Protein AF-A0A536FKW7-F1 (afdb_monomer_lite)

Radius of gyration: 19.85 Å; chains: 1; bounding box: 40×42×50 Å

Sequence (95 aa):
MAIPIVDVIDSLERLGHVVRRRNPRDRREYALRATPKGRVLFARAERAIAAAEAHTLGDMKPDDVHALMQLLGRIANPHTDFPAADEQVNRALGR

pLDDT: mean 81.7, std 16.8, range [39.91, 97.56]

Structure (mmCIF, N/CA/C/O backbone):
data_AF-A0A536FKW7-F1
#
_entry.id   AF-A0A536FKW7-F1
#
loop_
_atom_site.group_PDB
_atom_site.id
_atom_site.type_symbol
_atom_site.label_atom_id
_atom_site.label_alt_id
_atom_site.label_comp_id
_atom_site.label_asym_id
_atom_site.label_entity_id
_atom_site.label_seq_id
_atom_site.pdbx_PDB_ins_code
_atom_site.Cartn_x
_atom_site.Cartn_y
_atom_site.Cartn_z
_atom_site.occupancy
_atom_site.B_iso_or_equiv
_atom_site.auth_seq_id
_atom_site.auth_comp_id
_atom_site.auth_asym_id
_atom_site.auth_atom_id
_atom_site.pdbx_PDB_model_num
ATOM 1 N N . MET A 1 1 ? 0.612 17.523 -1.906 1.00 40.31 1 MET A N 1
ATOM 2 C CA . MET A 1 1 ? -0.352 17.542 -0.785 1.00 40.31 1 MET A CA 1
ATOM 3 C C . MET A 1 1 ? -0.254 16.195 -0.089 1.00 40.31 1 MET A C 1
ATOM 5 O O . MET A 1 1 ? -0.758 15.217 -0.622 1.00 40.31 1 MET A O 1
ATOM 9 N N . ALA A 1 2 ? 0.508 16.101 1.001 1.00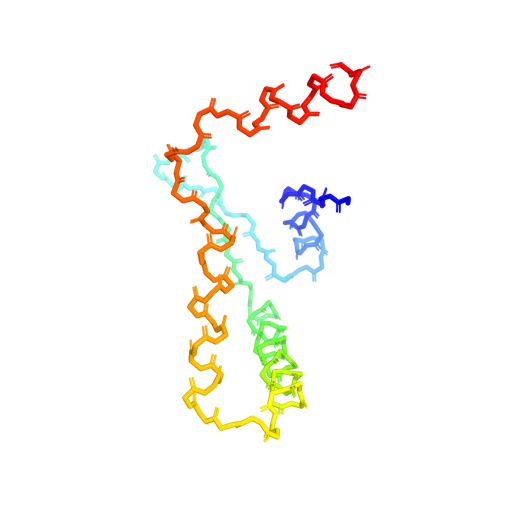 57.16 2 ALA A N 1
ATOM 10 C CA . ALA A 1 2 ? 0.608 14.857 1.760 1.00 57.16 2 ALA A CA 1
ATOM 11 C C . ALA A 1 2 ? -0.663 14.714 2.603 1.00 57.16 2 ALA A C 1
ATOM 13 O O . ALA A 1 2 ? -0.984 15.618 3.370 1.00 57.16 2 ALA A O 1
ATOM 14 N N . ILE A 1 3 ? -1.406 13.624 2.422 1.00 67.88 3 ILE A N 1
ATOM 15 C CA . ILE A 1 3 ? -2.544 13.316 3.290 1.00 67.88 3 ILE A CA 1
ATOM 16 C C . ILE A 1 3 ? -1.955 12.822 4.619 1.00 67.88 3 ILE A C 1
ATOM 18 O O . ILE A 1 3 ? -1.161 11.876 4.597 1.00 67.88 3 ILE A O 1
ATOM 22 N N . PRO A 1 4 ? -2.292 13.439 5.763 1.00 88.00 4 PRO A N 1
ATOM 23 C CA . PRO A 1 4 ? -1.840 12.971 7.065 1.00 88.00 4 PRO A CA 1
ATOM 24 C C . PRO A 1 4 ? -2.211 11.502 7.287 1.00 88.00 4 PRO A C 1
ATOM 26 O O . PRO A 1 4 ? -3.331 11.076 7.008 1.00 88.00 4 PRO A O 1
ATOM 29 N N . ILE A 1 5 ? -1.286 10.718 7.846 1.00 86.19 5 ILE A N 1
ATOM 30 C CA . ILE A 1 5 ? -1.510 9.288 8.118 1.00 86.19 5 ILE A CA 1
ATOM 31 C C . ILE A 1 5 ? -2.743 9.044 9.006 1.00 86.19 5 ILE A C 1
ATOM 33 O O . ILE A 1 5 ? -3.435 8.040 8.851 1.00 86.19 5 ILE A O 1
ATOM 37 N N . VAL A 1 6 ? -3.053 9.984 9.902 1.00 87.75 6 VAL A N 1
ATOM 38 C CA . VAL A 1 6 ? -4.225 9.920 10.785 1.00 87.75 6 VAL A CA 1
ATOM 39 C C . VAL A 1 6 ? -5.524 9.951 9.977 1.00 87.75 6 VAL A C 1
ATOM 41 O O . VAL A 1 6 ? -6.378 9.099 10.202 1.00 87.75 6 VAL A O 1
ATOM 44 N N . ASP A 1 7 ? -5.629 10.820 8.969 1.00 89.62 7 ASP A N 1
ATOM 45 C CA . ASP A 1 7 ? -6.826 10.944 8.123 1.00 89.62 7 ASP A CA 1
ATOM 46 C C . ASP A 1 7 ? -7.065 9.685 7.279 1.00 89.62 7 ASP A C 1
ATOM 48 O O . ASP A 1 7 ? -8.208 9.265 7.050 1.00 89.62 7 ASP A O 1
ATOM 52 N N . VAL A 1 8 ? -5.976 9.048 6.837 1.00 90.62 8 VAL A N 1
ATOM 53 C CA . VAL A 1 8 ? -6.024 7.758 6.140 1.00 90.62 8 VAL A CA 1
ATOM 54 C C . VAL A 1 8 ? -6.567 6.680 7.074 1.00 90.62 8 VAL A C 1
ATOM 56 O O . VAL A 1 8 ? -7.498 5.957 6.709 1.00 90.62 8 VAL A O 1
ATOM 59 N N . ILE A 1 9 ? -6.026 6.586 8.291 1.00 90.50 9 ILE A N 1
ATOM 60 C CA . ILE A 1 9 ? -6.461 5.597 9.283 1.00 90.50 9 ILE A CA 1
ATOM 61 C C . ILE A 1 9 ? -7.928 5.819 9.661 1.00 90.50 9 ILE A C 1
ATOM 63 O O . ILE A 1 9 ? -8.698 4.859 9.670 1.00 90.50 9 ILE A O 1
ATOM 67 N N . ASP A 1 10 ? -8.332 7.061 9.919 1.00 91.75 10 ASP A N 1
ATOM 68 C CA . ASP A 1 10 ? -9.707 7.410 10.286 1.00 91.75 10 ASP A CA 1
ATOM 69 C C . ASP A 1 10 ? -10.690 7.050 9.167 1.00 91.75 10 ASP A C 1
ATOM 71 O O . ASP A 1 10 ? -11.792 6.555 9.414 1.00 91.75 10 ASP A O 1
ATOM 75 N N . SER A 1 11 ? -10.285 7.229 7.910 1.00 93.06 11 SER A N 1
ATOM 76 C CA . SER A 1 11 ? -11.091 6.829 6.756 1.00 93.06 11 SER A CA 1
ATOM 77 C C . SER A 1 11 ? -11.216 5.309 6.638 1.00 93.06 11 SER A C 1
ATOM 79 O O . SER A 1 11 ? -12.315 4.799 6.412 1.00 93.06 11 SER A O 1
ATOM 81 N N . LEU A 1 12 ? -10.127 4.566 6.855 1.00 94.25 12 LEU A N 1
ATOM 82 C CA . LEU A 1 12 ? -10.150 3.100 6.869 1.00 94.25 12 LEU A CA 1
ATOM 83 C C . LEU A 1 12 ? -10.984 2.538 8.029 1.00 94.25 12 LEU A C 1
ATOM 85 O O . LEU A 1 12 ? -11.651 1.513 7.858 1.00 94.25 12 LEU A O 1
ATOM 89 N N . GLU A 1 13 ? -10.973 3.199 9.186 1.00 94.62 13 GLU A N 1
ATOM 90 C CA . GLU A 1 13 ? -11.795 2.849 10.346 1.00 94.62 13 GLU A CA 1
ATOM 91 C C . GLU A 1 13 ? -13.280 3.132 10.087 1.00 94.62 13 GLU A C 1
ATOM 93 O O . GLU A 1 13 ? -14.097 2.220 10.225 1.00 94.62 13 GLU A O 1
ATOM 98 N N . ARG A 1 14 ? -13.634 4.330 9.590 1.00 95.56 14 ARG A N 1
ATOM 99 C CA . ARG A 1 14 ? -15.019 4.672 9.196 1.00 95.56 14 ARG A CA 1
ATOM 100 C C . ARG A 1 14 ? -15.612 3.687 8.193 1.00 95.56 14 ARG A C 1
ATOM 102 O O . ARG A 1 14 ? -16.791 3.358 8.272 1.00 95.56 14 ARG A O 1
ATOM 109 N N . LEU A 1 15 ? -14.804 3.205 7.250 1.00 96.00 15 LEU A N 1
ATOM 110 C CA . LEU A 1 15 ? -15.230 2.240 6.232 1.00 96.00 15 LEU A CA 1
ATOM 111 C C . LEU A 1 15 ? -15.215 0.777 6.727 1.00 96.00 15 LEU A C 1
ATOM 113 O O . LEU A 1 15 ? -15.603 -0.134 5.984 1.00 96.00 15 LEU A O 1
ATOM 117 N N . GLY A 1 16 ? -14.782 0.526 7.967 1.00 96.12 16 GLY A N 1
ATOM 118 C CA . GLY A 1 16 ? -14.744 -0.798 8.594 1.00 96.12 16 GLY A CA 1
ATOM 119 C C . GLY A 1 16 ? -13.628 -1.715 8.080 1.00 96.12 16 GLY A C 1
ATOM 120 O O . GLY A 1 16 ? -13.720 -2.939 8.208 1.00 96.12 16 GLY A O 1
ATOM 121 N N . HIS A 1 17 ? -12.585 -1.159 7.463 1.00 96.75 17 HIS A N 1
ATOM 122 C CA . HIS A 1 17 ? -11.417 -1.911 6.990 1.00 96.75 17 HIS A CA 1
ATOM 123 C C . HIS A 1 17 ? -10.364 -2.106 8.086 1.00 96.75 17 HIS A C 1
ATOM 125 O O . HIS A 1 17 ? -9.655 -3.113 8.092 1.00 96.75 17 HIS A O 1
ATOM 131 N N . VAL A 1 18 ? -10.298 -1.190 9.049 1.00 95.38 18 VAL A N 1
ATOM 132 C CA . VAL A 1 18 ? -9.410 -1.257 10.215 1.00 95.38 18 VAL A CA 1
ATOM 133 C C . VAL A 1 18 ? -10.231 -1.044 11.485 1.00 95.38 18 VAL A C 1
ATOM 135 O O . VAL A 1 18 ? -11.282 -0.413 11.448 1.00 95.38 18 VAL A O 1
ATOM 138 N N . VAL A 1 19 ? -9.766 -1.592 12.604 1.00 93.75 19 VAL A N 1
ATOM 139 C CA . VAL A 1 19 ? -10.276 -1.275 13.943 1.00 93.75 19 VAL A CA 1
ATOM 140 C C . VAL A 1 19 ? -9.130 -0.861 14.854 1.00 93.75 19 VAL A C 1
ATOM 142 O O . VAL A 1 19 ? -8.074 -1.506 14.856 1.00 93.75 19 VAL A O 1
ATOM 145 N N . ARG A 1 20 ? -9.347 0.174 15.668 1.00 90.12 20 ARG A N 1
ATOM 146 C CA . ARG A 1 20 ? -8.473 0.497 16.798 1.00 90.12 20 ARG A CA 1
ATOM 147 C C . ARG A 1 20 ? -8.852 -0.354 18.002 1.00 90.12 20 ARG A C 1
ATOM 149 O O . ARG A 1 20 ? -9.977 -0.315 18.493 1.00 90.12 20 ARG A O 1
ATOM 156 N N . ARG A 1 21 ? -7.900 -1.140 18.503 1.00 82.81 21 ARG A N 1
ATOM 157 C CA . ARG A 1 21 ? -8.037 -1.835 19.788 1.00 82.81 21 ARG A CA 1
ATOM 158 C C . ARG A 1 21 ? -7.060 -1.248 20.785 1.00 82.81 21 ARG A C 1
ATOM 160 O O . ARG A 1 21 ? -5.881 -1.093 20.482 1.00 82.81 21 ARG A O 1
ATOM 167 N N . ARG A 1 22 ? -7.549 -0.946 21.986 1.00 76.25 22 ARG A N 1
ATOM 168 C CA . ARG A 1 22 ? -6.702 -0.480 23.083 1.00 76.25 22 ARG A CA 1
ATOM 169 C C . ARG A 1 22 ? -5.652 -1.546 23.386 1.00 76.25 22 ARG A C 1
ATOM 171 O O . ARG A 1 22 ? -6.009 -2.719 23.530 1.00 76.25 22 ARG A O 1
ATOM 178 N N . ASN A 1 23 ? -4.382 -1.160 23.447 1.00 71.88 23 ASN A N 1
ATOM 179 C CA . ASN A 1 23 ? -3.329 -2.096 23.802 1.00 71.88 23 ASN A CA 1
ATOM 180 C C . ASN A 1 23 ? -3.518 -2.509 25.284 1.00 71.88 23 ASN A C 1
ATOM 182 O O . ASN A 1 23 ? -3.616 -1.643 26.157 1.00 71.88 23 ASN A O 1
ATOM 186 N N . PRO A 1 24 ? -3.620 -3.817 25.603 1.00 70.06 24 PRO A N 1
ATOM 187 C CA . PRO A 1 24 ? -3.772 -4.278 26.983 1.00 70.06 24 PRO A CA 1
ATOM 188 C C . PRO A 1 24 ? -2.574 -3.935 27.879 1.00 70.06 24 PRO A C 1
ATOM 190 O O . PRO A 1 24 ? -2.733 -3.890 29.096 1.00 70.06 24 PRO A O 1
ATOM 193 N N . ARG A 1 25 ? -1.389 -3.721 27.286 1.00 72.06 25 ARG A N 1
ATOM 194 C CA . ARG A 1 25 ? -0.127 -3.451 27.995 1.00 72.06 25 ARG A CA 1
ATOM 195 C C . ARG A 1 25 ? 0.154 -1.964 28.191 1.00 72.06 25 ARG A C 1
ATOM 197 O O . ARG A 1 25 ? 0.734 -1.602 29.204 1.00 72.06 25 ARG A O 1
ATOM 204 N N . ASP A 1 26 ? -0.312 -1.121 27.275 1.00 72.25 26 ASP A N 1
ATOM 205 C CA . ASP A 1 26 ? -0.268 0.331 27.422 1.00 72.25 26 ASP A CA 1
ATOM 206 C C . ASP A 1 26 ? -1.580 0.949 26.934 1.00 72.25 26 ASP A C 1
ATOM 208 O O . ASP A 1 26 ? -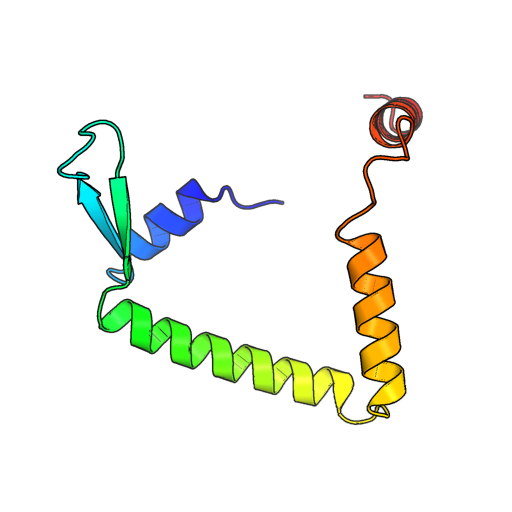1.910 0.955 25.751 1.00 72.25 26 ASP A O 1
ATOM 212 N N . ARG A 1 27 ? -2.351 1.514 27.862 1.00 63.00 27 ARG A N 1
ATOM 213 C CA . ARG A 1 27 ? -3.654 2.121 27.562 1.00 63.00 27 ARG A CA 1
ATOM 214 C C . ARG A 1 27 ? -3.558 3.422 26.759 1.00 63.00 27 ARG A C 1
ATOM 216 O O . ARG A 1 27 ? -4.623 3.933 26.391 1.00 63.00 27 ARG A O 1
ATOM 223 N N . ARG A 1 28 ? -2.345 3.951 26.553 1.00 66.38 28 ARG A N 1
ATOM 224 C CA . ARG A 1 28 ? -2.032 5.121 25.719 1.00 66.38 28 ARG A CA 1
ATOM 225 C C . ARG A 1 28 ? -1.774 4.747 24.257 1.00 66.38 28 ARG A C 1
ATOM 227 O O . ARG A 1 28 ? -1.829 5.625 23.404 1.00 66.38 28 ARG A O 1
ATOM 234 N N . GLU A 1 29 ? -1.582 3.464 23.953 1.00 68.44 29 GLU A N 1
ATOM 235 C CA . GLU A 1 29 ? -1.396 2.969 22.591 1.00 68.44 29 GLU A CA 1
ATOM 236 C C . GLU A 1 29 ? -2.676 2.331 22.030 1.00 68.44 29 GLU A C 1
ATOM 238 O O . GLU A 1 29 ? -3.342 1.505 22.669 1.00 68.44 29 GLU A O 1
ATOM 243 N N . TYR A 1 30 ? -3.001 2.670 20.783 1.00 69.62 30 TYR A N 1
ATOM 244 C CA . TYR A 1 30 ? -4.033 1.990 20.004 1.00 69.62 30 TYR A CA 1
ATOM 245 C C . TYR A 1 30 ? -3.374 1.083 18.968 1.00 69.62 30 TYR A C 1
ATOM 247 O O . TYR A 1 30 ? -2.709 1.551 18.048 1.00 69.62 30 TY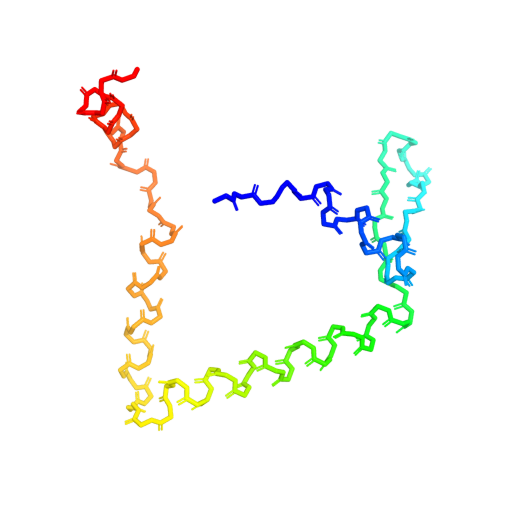R A O 1
ATOM 255 N N . ALA A 1 31 ? -3.597 -0.224 19.086 1.00 81.62 31 ALA A N 1
ATOM 256 C CA . ALA A 1 31 ? -3.186 -1.184 18.076 1.00 81.62 31 ALA A CA 1
ATOM 257 C C . ALA A 1 31 ? -4.193 -1.173 16.919 1.00 81.62 31 ALA A C 1
ATOM 259 O O . ALA A 1 31 ? -5.372 -1.500 17.102 1.00 81.62 31 ALA A O 1
ATOM 260 N N . LEU A 1 32 ? -3.724 -0.828 15.721 1.00 88.56 32 LEU A N 1
ATOM 261 C CA . LEU A 1 32 ? -4.505 -0.946 14.494 1.00 88.56 32 LEU A CA 1
ATOM 262 C C . LEU A 1 32 ? -4.532 -2.402 14.043 1.00 88.56 32 LEU A C 1
ATOM 264 O O . LEU A 1 32 ? -3.496 -3.058 13.945 1.00 88.56 32 LEU A O 1
ATOM 268 N N . ARG A 1 33 ? -5.724 -2.920 13.754 1.00 91.00 33 ARG A N 1
ATOM 269 C CA . ARG A 1 33 ? -5.883 -4.253 13.167 1.00 91.00 33 ARG A CA 1
ATOM 270 C C . ARG A 1 33 ? -6.767 -4.199 11.938 1.00 91.00 33 ARG A C 1
ATOM 272 O O . ARG A 1 33 ? -7.882 -3.688 11.998 1.00 91.00 33 ARG A O 1
ATOM 279 N N . ALA A 1 34 ? -6.300 -4.801 10.848 1.00 93.31 34 ALA A N 1
ATOM 280 C CA . ALA A 1 34 ? -7.122 -5.012 9.666 1.00 93.31 34 ALA A CA 1
ATOM 281 C C . ALA A 1 34 ? -8.276 -5.976 9.983 1.00 93.31 34 ALA A C 1
ATOM 283 O O . ALA A 1 34 ? -8.082 -7.056 10.558 1.00 93.31 34 ALA A O 1
ATOM 284 N N . THR A 1 35 ? -9.485 -5.602 9.580 1.00 96.25 35 THR A N 1
ATOM 285 C CA . THR A 1 35 ? -10.656 -6.482 9.637 1.00 96.25 35 THR A CA 1
ATOM 286 C C . THR A 1 35 ? -10.584 -7.524 8.513 1.00 96.25 35 THR A C 1
ATOM 288 O O . THR A 1 35 ? -9.778 -7.382 7.589 1.00 96.25 35 THR A O 1
ATOM 291 N N . PRO A 1 36 ? -11.425 -8.576 8.522 1.00 97.44 36 PRO A N 1
ATOM 292 C CA . PRO A 1 36 ? -11.562 -9.455 7.359 1.00 97.44 36 PRO A CA 1
ATOM 293 C C . PRO A 1 36 ? -11.873 -8.678 6.067 1.00 97.44 36 PRO A C 1
ATOM 295 O O . PRO A 1 36 ? -11.238 -8.912 5.042 1.00 97.44 36 PRO A O 1
ATOM 298 N N . LYS A 1 37 ? -12.768 -7.680 6.140 1.00 97.06 37 LYS A N 1
ATOM 299 C CA . LYS A 1 37 ? -13.084 -6.769 5.027 1.00 97.06 37 LYS A CA 1
ATOM 300 C C . LYS A 1 37 ? -11.858 -5.962 4.586 1.00 97.06 37 LYS A C 1
ATOM 302 O O . LYS A 1 37 ? -11.639 -5.776 3.392 1.00 97.06 37 LYS A O 1
ATOM 307 N N . GLY A 1 38 ? -11.052 -5.486 5.535 1.00 96.62 38 GLY A N 1
ATOM 308 C CA . GLY A 1 38 ? -9.786 -4.800 5.266 1.00 96.62 38 GLY A CA 1
ATOM 309 C C . GLY A 1 38 ? -8.780 -5.670 4.522 1.00 96.62 38 GLY A C 1
ATOM 310 O O . GLY A 1 38 ? -8.205 -5.222 3.538 1.00 96.62 38 GLY A O 1
ATOM 311 N N . ARG A 1 39 ? -8.627 -6.936 4.924 1.00 96.88 39 ARG A N 1
ATOM 312 C CA . ARG A 1 39 ? -7.727 -7.884 4.244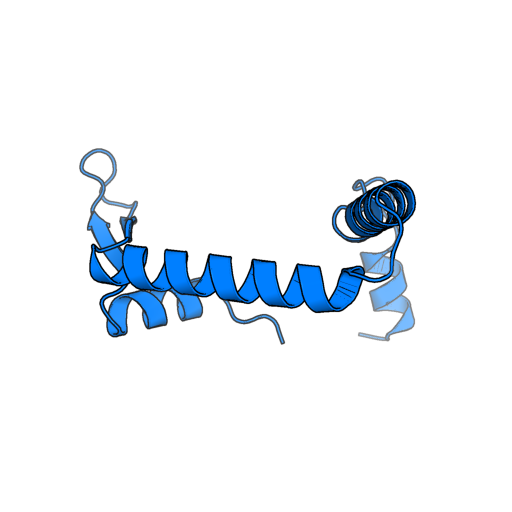 1.00 96.88 39 ARG A CA 1
ATOM 313 C C . ARG A 1 39 ? -8.140 -8.154 2.798 1.00 96.88 39 ARG A C 1
ATOM 315 O O . ARG A 1 39 ? -7.285 -8.204 1.922 1.00 96.88 39 ARG A O 1
ATOM 322 N N . VAL A 1 40 ? -9.443 -8.269 2.530 1.00 97.56 40 VAL A N 1
ATOM 323 C CA . VAL A 1 40 ? -9.952 -8.426 1.156 1.00 97.56 40 VAL A CA 1
ATOM 324 C C . VAL A 1 40 ? -9.663 -7.187 0.304 1.00 97.56 40 VAL A C 1
ATOM 326 O O . VAL A 1 40 ? -9.288 -7.327 -0.859 1.00 97.56 40 VAL A O 1
ATOM 329 N N . LEU A 1 41 ? -9.821 -5.982 0.864 1.00 95.75 41 LEU A N 1
ATOM 330 C CA . LEU A 1 41 ? -9.464 -4.741 0.170 1.00 95.75 41 LEU A CA 1
ATOM 331 C C . LEU A 1 41 ? -7.962 -4.689 -0.132 1.00 95.75 41 LEU A C 1
ATOM 333 O O . LEU A 1 41 ? -7.587 -4.396 -1.262 1.00 95.75 41 LEU A O 1
ATOM 337 N N . PHE A 1 42 ? -7.124 -5.023 0.847 1.00 94.75 42 PHE A N 1
ATOM 338 C CA . PHE A 1 42 ? -5.673 -5.046 0.685 1.00 94.75 42 PHE A CA 1
ATOM 339 C C . PHE A 1 42 ? -5.243 -5.984 -0.451 1.00 94.75 42 PHE A C 1
ATOM 341 O O . PHE A 1 42 ? -4.583 -5.543 -1.383 1.00 94.75 42 PHE A O 1
ATOM 348 N N . ALA A 1 43 ? -5.755 -7.218 -0.481 1.00 95.56 43 ALA A N 1
ATOM 349 C CA . ALA A 1 43 ? -5.464 -8.169 -1.558 1.00 95.56 43 ALA A CA 1
ATOM 350 C C . ALA A 1 43 ? -5.971 -7.720 -2.948 1.00 95.56 43 ALA A C 1
ATOM 352 O O . ALA A 1 43 ? -5.517 -8.214 -3.982 1.00 95.56 43 ALA A O 1
ATOM 353 N N . ARG A 1 44 ? -6.971 -6.830 -3.016 1.00 96.19 44 ARG A N 1
ATOM 354 C CA . ARG A 1 44 ? -7.393 -6.198 -4.281 1.00 96.19 44 ARG A CA 1
ATOM 355 C C . ARG A 1 44 ? -6.434 -5.083 -4.682 1.00 96.19 44 ARG A C 1
ATOM 357 O O . ARG A 1 44 ? -6.087 -5.003 -5.855 1.00 96.19 44 ARG A O 1
ATOM 364 N N . ALA A 1 45 ? -6.009 -4.264 -3.722 1.00 93.94 45 ALA A N 1
ATOM 365 C CA . ALA A 1 45 ? -5.043 -3.198 -3.945 1.00 93.94 45 ALA A CA 1
ATOM 366 C C . ALA A 1 45 ? -3.691 -3.756 -4.413 1.00 93.94 45 ALA A C 1
ATOM 368 O O . ALA A 1 45 ? -3.181 -3.289 -5.422 1.00 93.94 45 ALA A O 1
ATOM 369 N N . GLU A 1 46 ? -3.172 -4.808 -3.771 1.00 94.88 46 GLU A N 1
ATOM 370 C CA . GLU A 1 46 ? -1.926 -5.472 -4.186 1.00 94.88 46 GLU A CA 1
ATOM 371 C C . GLU A 1 46 ? -1.985 -5.946 -5.640 1.00 94.88 46 GLU A C 1
ATOM 373 O O . GLU A 1 46 ? -1.072 -5.688 -6.417 1.00 94.88 46 GLU A O 1
ATOM 378 N N . ARG A 1 47 ? -3.093 -6.577 -6.048 1.00 96.12 47 ARG A N 1
ATOM 379 C CA . ARG A 1 47 ? -3.269 -7.019 -7.440 1.00 96.12 47 ARG A CA 1
ATOM 380 C C . ARG A 1 47 ? -3.343 -5.858 -8.425 1.00 96.12 47 ARG A C 1
ATOM 382 O O . ARG A 1 47 ? -2.815 -5.974 -9.523 1.00 96.12 47 ARG A O 1
ATOM 389 N N . ALA A 1 48 ? -4.007 -4.765 -8.053 1.00 95.31 48 ALA A N 1
ATOM 390 C CA . ALA A 1 48 ? -4.090 -3.579 -8.899 1.00 95.31 48 ALA A CA 1
ATOM 391 C C . ALA A 1 48 ? -2.717 -2.911 -9.068 1.00 95.31 48 ALA A C 1
ATOM 393 O O . ALA A 1 48 ? -2.369 -2.524 -10.180 1.00 95.31 48 ALA A O 1
ATOM 394 N N . ILE A 1 49 ? -1.933 -2.830 -7.989 1.00 91.94 49 ILE A N 1
ATOM 395 C CA . ILE A 1 49 ? -0.563 -2.308 -8.011 1.00 91.94 49 ILE A CA 1
ATOM 396 C C . ILE A 1 49 ? 0.317 -3.193 -8.892 1.00 91.94 49 ILE A C 1
ATOM 398 O O . ILE A 1 49 ? 0.904 -2.686 -9.838 1.00 91.94 49 ILE A O 1
ATOM 402 N N . ALA A 1 50 ? 0.321 -4.510 -8.670 1.00 89.75 50 ALA A N 1
ATOM 403 C CA . ALA A 1 50 ? 1.117 -5.439 -9.472 1.00 89.75 50 ALA A CA 1
ATOM 404 C C . ALA A 1 50 ? 0.755 -5.382 -10.968 1.00 89.75 50 ALA A C 1
ATOM 406 O O . ALA A 1 50 ? 1.631 -5.435 -11.827 1.00 89.75 50 ALA A O 1
ATOM 407 N N . ALA A 1 51 ? -0.533 -5.237 -11.299 1.00 93.50 51 ALA A N 1
ATOM 408 C CA . ALA A 1 51 ? -0.971 -5.068 -12.682 1.00 93.50 51 ALA A CA 1
ATOM 409 C C . ALA A 1 51 ? -0.492 -3.737 -13.286 1.00 93.50 51 ALA A C 1
ATOM 411 O O . ALA A 1 51 ? -0.063 -3.708 -14.438 1.00 93.50 51 ALA A O 1
ATOM 412 N N . ALA A 1 52 ? -0.541 -2.646 -12.518 1.00 93.19 52 ALA A N 1
ATOM 413 C CA . ALA A 1 52 ? -0.039 -1.347 -12.954 1.00 93.19 52 ALA A CA 1
ATOM 414 C C . ALA A 1 52 ? 1.487 -1.356 -13.140 1.00 93.19 52 ALA A C 1
ATOM 416 O O . ALA A 1 52 ? 1.978 -0.824 -14.134 1.00 93.19 52 ALA A O 1
ATOM 417 N N . GLU A 1 53 ? 2.231 -1.997 -12.236 1.00 90.31 53 GLU A N 1
ATOM 418 C CA . GLU A 1 53 ? 3.682 -2.184 -12.340 1.00 90.31 53 GLU A CA 1
ATOM 419 C C . GLU A 1 53 ? 4.040 -2.994 -13.586 1.00 90.31 53 GLU A C 1
ATOM 421 O O . GLU A 1 53 ? 4.855 -2.550 -14.392 1.00 90.31 53 GLU A O 1
ATOM 426 N N . ALA A 1 54 ? 3.373 -4.132 -13.799 1.00 89.81 54 ALA A N 1
ATOM 427 C CA . ALA A 1 54 ? 3.580 -4.966 -14.978 1.00 89.81 54 ALA A CA 1
ATOM 428 C C . ALA A 1 54 ? 3.247 -4.226 -16.281 1.00 89.81 54 ALA A C 1
ATOM 430 O O . ALA A 1 54 ? 3.953 -4.382 -17.270 1.00 89.81 54 ALA A O 1
ATOM 431 N N . HIS A 1 55 ? 2.201 -3.397 -16.290 1.00 93.44 55 HIS A N 1
ATOM 432 C CA . HIS A 1 55 ? 1.867 -2.578 -17.453 1.00 93.44 55 HIS A CA 1
ATOM 433 C C . HIS A 1 55 ? 2.902 -1.474 -17.710 1.00 93.44 55 HIS A C 1
ATOM 435 O O . HIS A 1 55 ? 3.261 -1.223 -18.853 1.00 93.44 55 HIS A O 1
ATOM 441 N N . THR A 1 56 ? 3.392 -0.830 -16.651 1.00 91.62 56 THR A N 1
ATOM 442 C CA . THR A 1 56 ? 4.329 0.299 -16.750 1.00 91.62 56 THR A CA 1
ATOM 443 C C . THR A 1 56 ? 5.735 -0.155 -17.142 1.00 91.62 56 THR A C 1
ATOM 445 O O . THR A 1 56 ? 6.430 0.550 -17.867 1.00 91.62 56 THR A O 1
ATOM 448 N N . LEU A 1 57 ? 6.160 -1.323 -16.657 1.00 92.62 57 LEU A N 1
ATOM 449 C CA . LEU A 1 57 ? 7.526 -1.831 -16.801 1.00 92.62 57 LEU A CA 1
ATOM 450 C C . LEU A 1 57 ? 7.631 -3.012 -17.779 1.00 92.62 57 LEU A C 1
ATOM 452 O O . LEU A 1 57 ? 8.723 -3.534 -17.978 1.00 92.62 57 LEU A O 1
ATOM 456 N N . GLY A 1 58 ? 6.517 -3.454 -18.371 1.00 89.12 58 GLY A N 1
ATOM 457 C CA . GLY A 1 58 ? 6.421 -4.724 -19.103 1.00 89.12 58 GLY A CA 1
ATOM 458 C C . GLY A 1 58 ? 7.337 -4.856 -20.320 1.00 89.12 58 GLY A C 1
ATOM 459 O O . GLY A 1 58 ? 7.736 -5.970 -20.650 1.00 89.12 58 GLY A O 1
ATOM 460 N N . ASP A 1 59 ? 7.714 -3.739 -20.943 1.00 92.62 59 ASP A N 1
ATOM 461 C CA . ASP A 1 59 ? 8.608 -3.714 -22.110 1.00 92.62 59 ASP A CA 1
ATOM 462 C C . ASP A 1 59 ? 10.099 -3.602 -21.732 1.00 92.62 59 ASP A C 1
ATOM 464 O O . ASP A 1 59 ? 10.977 -3.640 -22.597 1.00 92.62 59 ASP A O 1
ATOM 468 N N . MET A 1 60 ? 10.410 -3.448 -20.441 1.00 92.62 60 MET A N 1
ATOM 469 C CA . MET A 1 60 ? 11.779 -3.302 -19.952 1.00 92.62 60 MET A CA 1
ATOM 470 C C . MET A 1 60 ? 12.414 -4.661 -19.656 1.00 92.62 60 MET A C 1
ATOM 472 O O . MET A 1 60 ? 11.764 -5.602 -19.199 1.00 92.62 60 MET A O 1
ATOM 476 N N . LYS A 1 61 ? 13.732 -4.762 -19.856 1.00 93.38 61 LYS A N 1
ATOM 477 C CA . LYS A 1 61 ? 14.474 -5.952 -19.428 1.00 93.38 61 LYS A CA 1
ATOM 478 C C . LYS A 1 61 ? 14.517 -6.016 -17.895 1.00 93.38 61 LYS A C 1
ATOM 480 O O . LYS A 1 61 ? 14.587 -4.967 -17.251 1.00 93.38 61 LYS A O 1
ATOM 485 N N . PRO A 1 62 ? 14.566 -7.219 -17.296 1.00 89.88 62 PRO A N 1
ATOM 486 C CA . PRO A 1 62 ? 14.653 -7.369 -15.842 1.00 89.88 62 PRO A CA 1
ATOM 487 C C . PRO A 1 62 ? 15.801 -6.574 -15.198 1.00 89.88 62 PRO A C 1
ATOM 489 O O . PRO A 1 62 ? 15.612 -5.974 -14.141 1.00 89.88 62 PRO A O 1
ATOM 492 N N . AS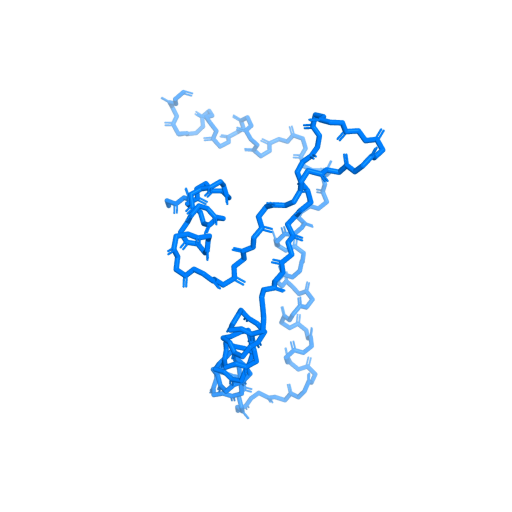P A 1 63 ? 16.960 -6.509 -15.859 1.00 93.75 63 ASP A N 1
ATOM 493 C CA . ASP A 1 63 ? 18.128 -5.764 -15.371 1.00 93.75 63 ASP A CA 1
ATOM 494 C C . ASP A 1 63 ? 17.896 -4.243 -15.367 1.00 93.75 63 ASP A C 1
ATOM 496 O O . ASP A 1 63 ? 18.307 -3.557 -14.430 1.00 93.75 63 ASP A O 1
ATOM 500 N N . ASP A 1 64 ? 17.179 -3.717 -16.366 1.00 94.12 64 ASP A N 1
ATOM 501 C CA . ASP A 1 64 ? 16.843 -2.292 -16.458 1.00 94.12 64 ASP A CA 1
ATOM 502 C C . ASP A 1 64 ? 15.830 -1.899 -15.374 1.00 94.12 64 ASP A C 1
ATOM 504 O O . ASP A 1 64 ? 15.967 -0.853 -14.738 1.00 94.12 64 ASP A O 1
ATOM 508 N N . VAL A 1 65 ? 14.844 -2.765 -15.104 1.00 92.88 65 VAL A N 1
ATOM 509 C CA . VAL A 1 65 ? 13.900 -2.590 -13.987 1.00 92.88 65 VAL A CA 1
ATOM 510 C C . VAL A 1 65 ? 14.645 -2.597 -12.654 1.00 92.88 65 VAL A C 1
ATOM 512 O O . VAL A 1 65 ? 14.396 -1.749 -11.795 1.00 92.88 65 VAL A O 1
ATOM 515 N N . HIS A 1 66 ? 15.594 -3.517 -12.480 1.00 92.06 66 HIS A N 1
ATOM 516 C CA . HIS A 1 66 ? 16.405 -3.583 -11.270 1.00 92.06 66 HIS A CA 1
ATOM 517 C C . HIS A 1 66 ? 17.239 -2.309 -11.071 1.00 92.06 66 HIS A C 1
ATOM 519 O O . HIS A 1 66 ? 17.226 -1.729 -9.981 1.00 92.06 66 HIS A O 1
ATOM 525 N N . ALA A 1 67 ? 17.911 -1.831 -12.122 1.00 94.44 67 ALA A N 1
ATOM 526 C CA . ALA A 1 67 ? 18.678 -0.589 -12.089 1.00 94.44 67 ALA A CA 1
ATOM 527 C C . ALA A 1 67 ? 17.791 0.627 -11.773 1.00 94.44 67 ALA A C 1
ATOM 529 O O . ALA A 1 67 ? 18.145 1.444 -10.919 1.00 94.44 67 ALA A O 1
ATOM 530 N N . LEU A 1 68 ? 16.612 0.719 -12.395 1.00 93.31 68 LEU A N 1
ATOM 531 C CA . LEU A 1 68 ? 15.636 1.774 -12.123 1.00 93.31 68 LEU A CA 1
ATOM 532 C C . LEU A 1 68 ? 15.211 1.782 -10.648 1.00 93.31 68 LEU A C 1
ATOM 534 O O . LEU A 1 68 ? 15.264 2.830 -10.006 1.00 93.31 68 LEU A O 1
ATOM 538 N N . MET A 1 69 ? 14.848 0.624 -10.088 1.00 91.25 69 MET A N 1
ATOM 539 C CA . MET A 1 69 ? 14.436 0.517 -8.683 1.00 91.25 69 MET A CA 1
ATOM 540 C C . MET A 1 69 ? 15.562 0.898 -7.715 1.00 91.25 69 MET A C 1
ATOM 542 O O . MET A 1 69 ? 15.300 1.555 -6.706 1.00 91.25 69 MET A O 1
ATOM 546 N N . GLN A 1 70 ? 16.819 0.562 -8.026 1.00 91.75 70 GLN A N 1
ATOM 547 C CA . GLN A 1 70 ? 17.964 1.023 -7.233 1.00 91.75 70 GLN A CA 1
ATOM 548 C C . GLN A 1 70 ? 18.111 2.550 -7.262 1.00 91.75 70 GLN A C 1
ATOM 550 O O . GLN A 1 70 ? 18.324 3.168 -6.217 1.00 91.75 70 GLN A O 1
ATOM 555 N N . LEU A 1 71 ? 18.001 3.169 -8.442 1.00 93.00 71 LEU A N 1
ATOM 556 C CA . LEU A 1 71 ? 18.114 4.621 -8.595 1.00 93.00 71 LEU A CA 1
ATOM 557 C C . LEU A 1 71 ? 16.968 5.352 -7.885 1.00 93.00 71 LEU A C 1
ATOM 559 O O . LEU A 1 71 ? 17.221 6.300 -7.142 1.00 93.00 71 LEU A O 1
ATOM 563 N N . LEU A 1 72 ? 15.728 4.875 -8.040 1.00 92.31 72 LEU A N 1
ATOM 564 C CA . LEU A 1 72 ? 14.569 5.403 -7.316 1.00 92.31 72 LEU A CA 1
ATOM 565 C C . LEU A 1 72 ? 14.734 5.252 -5.801 1.00 92.31 72 LEU A C 1
ATOM 567 O O . LEU A 1 72 ? 14.426 6.185 -5.066 1.00 92.31 72 LEU A O 1
ATOM 571 N N . GLY A 1 73 ? 15.279 4.126 -5.330 1.00 89.62 73 GLY A N 1
ATOM 572 C CA . GLY A 1 73 ? 15.590 3.915 -3.917 1.00 89.62 73 GLY A CA 1
ATOM 573 C C . GLY A 1 73 ? 16.574 4.947 -3.357 1.00 89.62 73 GLY A C 1
ATOM 574 O O . GLY A 1 73 ? 16.354 5.463 -2.264 1.00 89.62 73 GLY A O 1
ATOM 575 N N . ARG A 1 74 ? 17.611 5.315 -4.123 1.00 88.25 74 ARG A N 1
ATOM 576 C CA . ARG A 1 74 ? 18.570 6.370 -3.734 1.00 88.25 74 ARG A CA 1
ATOM 577 C C . ARG A 1 74 ? 17.932 7.758 -3.670 1.00 88.25 74 ARG A C 1
ATOM 579 O O . ARG A 1 74 ? 18.315 8.556 -2.824 1.00 88.25 74 ARG A O 1
ATOM 586 N N . ILE A 1 75 ? 16.976 8.045 -4.555 1.00 90.06 75 ILE A N 1
ATOM 587 C CA . ILE A 1 75 ? 16.226 9.311 -4.551 1.00 90.06 75 ILE A CA 1
ATOM 588 C C . ILE A 1 75 ? 15.237 9.354 -3.380 1.00 90.06 75 ILE A C 1
ATOM 590 O O . ILE A 1 75 ? 15.101 10.386 -2.732 1.00 90.06 75 ILE A O 1
ATOM 594 N N . ALA A 1 76 ? 14.535 8.247 -3.121 1.00 85.00 76 ALA A N 1
ATOM 595 C CA . ALA A 1 76 ? 13.496 8.155 -2.096 1.00 85.00 76 ALA A CA 1
ATOM 596 C C . ALA A 1 76 ? 14.063 8.104 -0.674 1.00 85.00 76 ALA A C 1
ATOM 598 O O . ALA A 1 76 ? 13.410 8.544 0.269 1.00 85.00 76 ALA A O 1
ATOM 599 N N . ASN A 1 77 ? 15.267 7.560 -0.529 1.00 78.44 77 ASN A N 1
ATOM 600 C CA . ASN A 1 77 ? 15.983 7.489 0.729 1.00 78.44 77 ASN A CA 1
ATOM 601 C C . ASN A 1 77 ? 17.337 8.178 0.542 1.00 78.44 77 ASN A C 1
ATOM 603 O O . ASN A 1 77 ? 18.365 7.494 0.481 1.00 78.44 77 ASN A O 1
ATOM 607 N N . PRO A 1 78 ? 17.356 9.518 0.376 1.00 67.50 78 PRO A N 1
ATOM 608 C CA . PRO A 1 78 ? 18.615 10.228 0.365 1.00 67.50 78 PRO A CA 1
ATOM 609 C C . PRO A 1 78 ? 19.247 9.922 1.716 1.00 67.50 78 PRO A C 1
ATOM 611 O O . PRO A 1 78 ? 18.691 10.279 2.757 1.00 67.50 78 PRO A O 1
ATOM 614 N N . HIS A 1 79 ? 20.367 9.196 1.717 1.00 57.59 79 HIS A N 1
ATOM 615 C CA . HIS A 1 79 ? 21.212 9.134 2.899 1.00 57.59 79 HIS A CA 1
ATOM 616 C C . HIS A 1 79 ? 21.314 10.572 3.417 1.00 57.59 79 HIS A C 1
ATOM 618 O O . HIS A 1 79 ? 21.565 11.489 2.629 1.00 57.59 79 HIS A O 1
ATOM 624 N N . THR A 1 80 ? 21.026 10.781 4.701 1.00 49.75 80 THR A N 1
ATOM 625 C CA . THR A 1 80 ? 21.114 12.068 5.406 1.00 49.75 80 THR A CA 1
ATOM 626 C C . THR A 1 80 ? 22.569 12.546 5.512 1.00 49.75 80 THR A C 1
ATOM 628 O O . THR A 1 80 ? 23.021 12.954 6.572 1.00 49.75 80 THR A O 1
ATOM 631 N N . ASP A 1 81 ? 23.301 12.493 4.405 1.00 44.88 81 ASP A N 1
ATOM 632 C CA . ASP A 1 81 ? 24.646 13.015 4.204 1.00 44.88 81 ASP A CA 1
ATOM 633 C C . ASP A 1 81 ? 24.615 14.280 3.325 1.00 44.88 81 ASP A C 1
ATOM 635 O O . ASP A 1 81 ? 25.659 14.814 2.961 1.00 44.88 81 ASP A O 1
ATOM 639 N N . PHE A 1 82 ? 23.425 14.817 3.020 1.00 44.25 82 PHE A N 1
ATOM 640 C CA . PHE A 1 82 ? 23.269 16.186 2.524 1.00 44.25 82 PHE A CA 1
ATOM 641 C C . PHE A 1 82 ? 22.685 17.090 3.618 1.00 44.25 82 PHE A C 1
ATOM 643 O O . PHE A 1 82 ? 21.494 17.401 3.578 1.00 44.25 82 PHE A O 1
ATOM 650 N N . PRO A 1 83 ? 23.504 17.600 4.561 1.00 39.91 83 PRO A N 1
ATOM 651 C CA . PRO A 1 83 ? 23.067 18.585 5.556 1.00 39.91 83 PRO A CA 1
ATOM 652 C C . PRO A 1 83 ? 22.739 19.969 4.956 1.00 39.91 83 PRO A C 1
ATOM 654 O O . PRO A 1 83 ? 22.628 20.943 5.688 1.00 39.91 83 PRO A O 1
ATOM 657 N N . ALA A 1 84 ? 22.596 20.090 3.633 1.00 45.38 84 ALA A N 1
ATOM 658 C CA . ALA A 1 84 ? 22.449 21.371 2.946 1.00 45.38 84 ALA A CA 1
ATOM 659 C C . ALA A 1 84 ? 21.128 21.534 2.177 1.00 45.38 84 ALA A C 1
ATOM 661 O O . ALA A 1 84 ? 20.775 22.664 1.845 1.00 45.38 84 ALA A O 1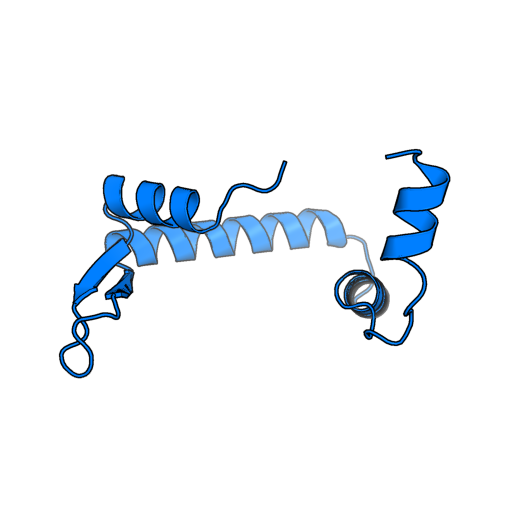
ATOM 662 N N . ALA A 1 85 ? 20.383 20.455 1.899 1.00 50.22 85 ALA A N 1
ATOM 663 C CA . ALA A 1 85 ? 19.233 20.534 0.996 1.00 50.22 85 ALA A CA 1
ATOM 664 C C . ALA A 1 85 ? 18.058 21.317 1.605 1.00 50.22 85 ALA A C 1
ATOM 666 O O . ALA A 1 85 ? 17.523 22.202 0.944 1.00 50.22 85 ALA A O 1
ATOM 667 N N . ASP A 1 86 ? 17.713 21.083 2.872 1.00 54.34 86 ASP A N 1
ATOM 668 C CA . ASP A 1 86 ? 16.560 21.753 3.491 1.00 54.34 86 ASP A CA 1
ATOM 669 C C . ASP A 1 86 ? 16.790 23.264 3.658 1.00 54.34 86 ASP A C 1
ATOM 671 O O . ASP A 1 86 ? 15.897 24.075 3.407 1.00 54.34 86 ASP A O 1
ATOM 675 N N . GLU A 1 87 ? 18.010 23.672 4.017 1.00 53.41 87 GLU A N 1
ATOM 676 C CA . GLU A 1 87 ? 18.333 25.083 4.226 1.00 53.41 87 GLU A CA 1
ATOM 677 C C . GLU A 1 87 ? 18.551 25.834 2.902 1.00 53.41 87 GLU A C 1
ATOM 679 O O . GLU A 1 87 ? 18.082 26.963 2.759 1.00 53.41 87 GLU A O 1
ATOM 684 N N . GLN A 1 88 ? 19.200 25.224 1.901 1.00 58.03 88 GLN A N 1
ATOM 685 C CA . GLN A 1 88 ? 19.376 25.852 0.583 1.00 58.03 88 GLN A CA 1
ATOM 686 C C . GLN A 1 88 ? 18.077 25.924 -0.213 1.00 58.03 88 GLN A C 1
ATOM 688 O O . GLN A 1 88 ? 17.861 26.924 -0.895 1.00 58.03 88 GLN A O 1
ATOM 693 N N . VAL A 1 89 ? 17.201 24.920 -0.115 1.00 56.84 89 VAL A N 1
ATOM 694 C CA . VAL A 1 89 ? 15.891 24.947 -0.782 1.00 56.84 89 VAL A CA 1
ATOM 695 C C . VAL A 1 89 ? 15.005 26.030 -0.165 1.00 56.84 89 VAL A C 1
ATOM 697 O O . VAL A 1 89 ? 14.429 26.820 -0.909 1.00 56.84 89 VAL A O 1
ATOM 700 N N . ASN A 1 90 ? 14.967 26.168 1.164 1.00 60.16 90 ASN A N 1
ATOM 701 C CA . ASN A 1 90 ? 14.211 27.250 1.810 1.00 60.16 90 ASN A CA 1
ATOM 702 C C . ASN A 1 90 ? 14.791 28.639 1.495 1.00 60.16 90 ASN A C 1
ATOM 704 O O . ASN A 1 90 ? 14.048 29.564 1.166 1.00 60.16 90 ASN A O 1
ATOM 708 N N . ARG A 1 91 ? 16.125 28.772 1.479 1.00 62.41 91 ARG A N 1
ATOM 709 C CA . ARG A 1 91 ? 16.809 30.029 1.130 1.00 62.41 91 ARG A CA 1
ATOM 710 C C . ARG A 1 91 ? 16.613 30.419 -0.341 1.00 62.41 91 ARG A C 1
ATOM 712 O O . ARG A 1 91 ? 16.492 31.603 -0.639 1.00 62.41 91 ARG A O 1
ATOM 719 N N . ALA A 1 92 ? 16.547 29.448 -1.253 1.00 60.75 92 ALA A N 1
ATOM 720 C CA . ALA A 1 92 ? 16.266 29.676 -2.672 1.00 60.75 92 ALA A CA 1
ATOM 721 C C . ALA A 1 92 ? 14.783 29.982 -2.950 1.00 60.75 92 ALA A C 1
ATOM 723 O O . ALA A 1 92 ? 14.474 30.711 -3.890 1.00 60.75 92 ALA A O 1
ATOM 724 N N . LEU A 1 93 ? 13.868 29.446 -2.134 1.00 61.97 93 LEU A N 1
ATOM 725 C CA . LEU A 1 93 ? 12.423 29.670 -2.250 1.00 61.97 93 LEU A CA 1
ATOM 726 C C . LEU A 1 93 ? 11.920 30.898 -1.473 1.00 61.97 93 LEU A C 1
ATOM 728 O O . LEU A 1 93 ? 10.735 31.221 -1.566 1.00 61.97 93 LEU A O 1
ATOM 732 N N . GLY A 1 94 ? 12.798 31.592 -0.742 1.00 51.03 94 GLY A N 1
ATOM 733 C CA . GLY A 1 94 ? 12.494 32.863 -0.081 1.00 51.03 94 GLY A CA 1
ATOM 734 C C . GLY A 1 94 ? 11.357 32.781 0.942 1.00 51.03 94 GLY A C 1
ATOM 735 O O . GLY A 1 94 ? 10.556 33.713 1.018 1.00 51.03 94 GLY A O 1
ATOM 736 N N . ARG A 1 95 ? 11.251 31.669 1.681 1.00 52.41 95 ARG A N 1
ATOM 737 C CA . ARG A 1 95 ? 10.298 31.507 2.790 1.00 52.41 95 ARG A CA 1
ATOM 738 C C . ARG A 1 95 ? 10.998 31.379 4.129 1.00 52.41 95 ARG A C 1
ATOM 740 O O . ARG A 1 95 ? 12.045 30.699 4.172 1.00 52.41 95 ARG A O 1
#

Secondary structure (DSSP, 8-state):
-PPPHHHHHHHHHHTTSEEEEE-SS-TT-EEEEE-HHHHHHHHHHHHHHHHHHHHHHTTS-HHHHHHHHHHHHHHHS--TT-TTHHHHHHHHHT-

Foldseek 3Di:
DDDPPVVVLVVCVVVVQWDWDQDPVDNVDTDIDGDPNVVVVVVVVVVVVVVVCCVVCVPPDPVVVVVVVVVVVCVVCVPPPCPPDVVVVCVVVVD